Protein AF-A0A7W0LMP9-F1 (afdb_monomer_lite)

pLDDT: mean 94.32, std 7.87, range [45.44, 98.62]

Secondary structure (DSSP, 8-state):
-PPPPPTT-EEEEEHHHHHHHTT-EEEGGG----HHHHHHHHHHT--HHHHHHHHHTEEEEEEEETTEEEEEETT--EEEGGG-B-SSS-TTEEEPPPSSHHHHHHHHHHHSTT--EEEEEEEEEETTEEEEEEEE--

Radius of gyration: 16.66 Å; chains: 1; bounding box: 35×36×54 Å

Sequence (138 aa):
MLGGFRAGEILCIAHKVVSKAEGRIRRLADVAPGERARALASAHDKDPRAVQVVLDESAEVLRAERGVLVCRTHHGLVCANAGVDVSNVDEDTVVLLPEDPNASARRLRAALPGRPGVVIADSFGRAWRIGQIDVAIG

Structure (mmCIF, N/CA/C/O backbone):
data_AF-A0A7W0LMP9-F1
#
_entry.id   AF-A0A7W0LMP9-F1
#
loop_
_atom_site.group_PDB
_atom_site.id
_atom_site.type_symbol
_atom_site.label_atom_id
_atom_site.label_alt_id
_atom_site.label_comp_id
_atom_site.label_asym_id
_atom_site.label_entity_id
_atom_site.label_seq_id
_atom_site.pdbx_PDB_ins_code
_atom_site.Cartn_x
_atom_site.Cartn_y
_atom_site.Cartn_z
_atom_site.occupancy
_atom_site.B_iso_or_equiv
_atom_site.auth_seq_id
_atom_site.auth_comp_id
_atom_site.auth_asym_id
_atom_site.auth_atom_id
_atom_site.pdbx_PDB_model_num
ATOM 1 N N . MET A 1 1 ? -5.236 -2.339 34.963 1.00 45.44 1 MET A N 1
ATOM 2 C CA . MET A 1 1 ? -5.787 -2.583 33.614 1.00 45.44 1 MET A CA 1
ATOM 3 C C . MET A 1 1 ? -5.660 -1.291 32.834 1.00 45.44 1 MET A C 1
ATOM 5 O O . MET A 1 1 ? -6.118 -0.274 33.339 1.00 45.44 1 MET A O 1
ATOM 9 N N . LEU A 1 2 ? -5.016 -1.300 31.666 1.00 51.12 2 LEU A N 1
ATOM 10 C CA . LEU A 1 2 ? -5.166 -0.194 30.715 1.00 51.12 2 LEU A CA 1
ATOM 11 C C . LEU A 1 2 ? -6.667 -0.095 30.393 1.00 51.12 2 LEU A C 1
ATOM 13 O O . LEU A 1 2 ? -7.280 -1.105 30.050 1.00 51.12 2 LEU A O 1
ATOM 17 N N . GLY A 1 3 ? -7.276 1.063 30.653 1.00 62.94 3 GLY A N 1
ATOM 18 C CA . GLY A 1 3 ? -8.715 1.268 30.472 1.00 62.94 3 GLY A CA 1
ATOM 19 C C . GLY A 1 3 ? -9.127 1.037 29.018 1.00 62.94 3 GLY A C 1
ATOM 20 O O . GLY A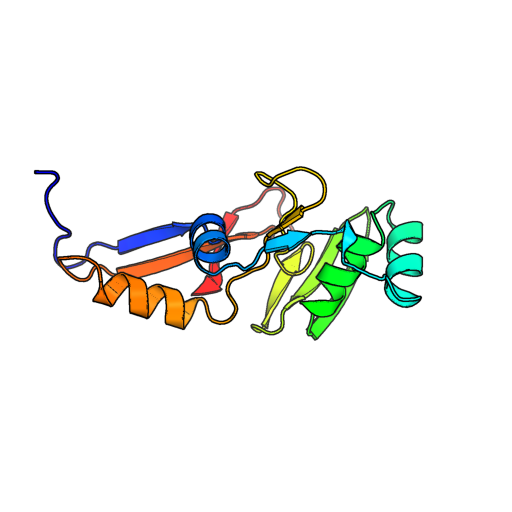 1 3 ? -8.376 1.376 28.108 1.00 62.94 3 GLY A O 1
ATOM 21 N N . GLY A 1 4 ? -10.298 0.431 28.806 1.00 82.25 4 GLY A N 1
ATOM 22 C CA . GLY A 1 4 ? -10.861 0.241 27.465 1.00 82.25 4 GLY A CA 1
ATOM 23 C C . GLY A 1 4 ? -11.223 1.566 26.784 1.00 82.25 4 GLY A C 1
ATOM 24 O O . GLY A 1 4 ? -11.232 2.618 27.426 1.00 82.25 4 GLY A O 1
ATOM 25 N N . PHE A 1 5 ? -11.554 1.500 25.493 1.00 90.31 5 PHE A N 1
ATOM 26 C CA . PHE A 1 5 ? -11.968 2.676 24.729 1.00 90.31 5 PHE A CA 1
ATOM 27 C C . PHE A 1 5 ? -13.303 3.237 25.226 1.00 90.31 5 PHE A C 1
ATOM 29 O O . PHE A 1 5 ? -14.219 2.492 25.593 1.00 90.31 5 PHE A O 1
ATOM 36 N N . ARG A 1 6 ? -13.427 4.562 25.203 1.00 89.44 6 ARG A N 1
ATOM 37 C CA . ARG A 1 6 ? -14.657 5.296 25.520 1.00 89.44 6 ARG A CA 1
ATOM 38 C C . ARG A 1 6 ? -15.453 5.588 24.252 1.00 89.44 6 ARG A C 1
ATOM 40 O O . ARG A 1 6 ? -14.923 5.618 23.142 1.00 89.44 6 ARG A O 1
ATOM 47 N N . ALA A 1 7 ? -16.747 5.849 24.425 1.00 86.88 7 ALA A N 1
ATOM 48 C CA . ALA A 1 7 ? -17.601 6.276 23.324 1.00 86.88 7 ALA A CA 1
ATOM 49 C C . ALA A 1 7 ? -17.053 7.562 22.678 1.00 86.88 7 ALA A C 1
ATOM 51 O O . ALA A 1 7 ? -16.755 8.531 23.374 1.00 86.88 7 ALA A O 1
ATOM 52 N N . GLY A 1 8 ? -16.939 7.558 21.349 1.00 90.00 8 GLY A N 1
ATOM 53 C CA . GLY A 1 8 ? -16.440 8.693 20.565 1.00 90.00 8 GLY A CA 1
ATOM 54 C C . GLY A 1 8 ? -14.926 8.712 20.336 1.00 90.00 8 GLY A C 1
ATOM 55 O O . GLY A 1 8 ? -14.461 9.522 19.539 1.00 90.00 8 GLY A O 1
ATOM 56 N N . GLU A 1 9 ? -14.155 7.821 20.963 1.00 95.94 9 GLU A N 1
ATOM 57 C CA . GLU A 1 9 ? -12.722 7.708 20.677 1.00 95.94 9 GLU A CA 1
ATOM 58 C C . GLU A 1 9 ? -12.470 7.091 19.297 1.00 95.94 9 GLU A C 1
ATOM 60 O O . GLU A 1 9 ? -13.240 6.256 18.808 1.00 95.94 9 GLU A O 1
ATOM 65 N N . ILE A 1 10 ? -11.370 7.512 18.671 1.00 97.38 10 ILE A N 1
ATOM 66 C CA . ILE A 1 10 ? -10.924 7.037 17.363 1.00 97.38 10 ILE A CA 1
ATOM 67 C C . ILE A 1 10 ? -9.495 6.521 17.500 1.00 97.38 10 ILE A C 1
ATOM 69 O O . ILE A 1 10 ? -8.614 7.215 18.005 1.00 97.38 10 ILE A O 1
ATOM 73 N N . LEU A 1 11 ? -9.274 5.304 17.020 1.00 97.12 11 LEU A N 1
ATOM 74 C CA . LEU A 1 11 ? -7.974 4.672 16.901 1.00 97.12 11 LEU A CA 1
ATOM 75 C C . LEU A 1 11 ? -7.485 4.806 15.453 1.00 97.12 11 LEU A C 1
ATOM 77 O O . LEU A 1 11 ? -8.076 4.226 14.544 1.00 97.12 11 LEU A O 1
ATOM 81 N N . CYS A 1 12 ? -6.405 5.558 15.246 1.00 98.00 12 CYS A N 1
ATOM 82 C CA . CYS A 1 12 ? -5.719 5.643 13.958 1.00 98.00 12 CYS A CA 1
ATOM 83 C C . CYS A 1 12 ? -4.536 4.667 13.935 1.00 98.00 12 CYS A C 1
ATOM 85 O O . CYS A 1 12 ? -3.740 4.641 14.876 1.00 98.00 12 CYS A O 1
ATOM 87 N N . ILE A 1 13 ? -4.435 3.854 12.886 1.00 97.62 13 ILE A N 1
ATOM 88 C CA . ILE A 1 13 ? -3.457 2.771 12.768 1.00 97.62 13 ILE A CA 1
ATOM 89 C C . ILE A 1 13 ? -2.734 2.898 11.430 1.00 97.62 13 ILE A C 1
ATOM 91 O O . ILE A 1 13 ? -3.369 2.937 10.380 1.00 97.62 13 ILE A O 1
ATOM 95 N N . ALA A 1 14 ? -1.402 2.897 11.451 1.00 96.88 14 ALA A N 1
ATOM 96 C CA . ALA A 1 14 ? -0.613 2.840 10.224 1.00 96.88 14 ALA A CA 1
ATOM 97 C C . ALA A 1 14 ? -0.847 1.510 9.486 1.00 96.88 14 ALA A C 1
ATOM 99 O O . ALA A 1 14 ? -0.805 0.440 10.098 1.00 96.88 14 ALA A O 1
ATOM 100 N N . HIS A 1 15 ? -1.027 1.543 8.166 1.00 96.38 15 HIS A N 1
ATOM 101 C CA . HIS A 1 15 ? -1.392 0.359 7.387 1.00 96.38 15 HIS A CA 1
ATOM 102 C C . HIS A 1 15 ? -0.392 -0.793 7.544 1.00 96.38 15 HIS A C 1
ATOM 104 O O . HIS A 1 15 ? -0.797 -1.949 7.471 1.00 96.38 15 HIS A O 1
ATOM 110 N N . LYS A 1 16 ? 0.897 -0.512 7.789 1.00 94.69 16 LYS A N 1
ATOM 111 C CA . LYS A 1 16 ? 1.970 -1.520 7.851 1.00 94.69 16 LYS A CA 1
ATOM 112 C C . LYS A 1 16 ? 1.680 -2.624 8.859 1.00 94.69 16 LYS A C 1
ATOM 114 O O . LYS A 1 16 ? 1.882 -3.791 8.542 1.00 94.69 16 LYS A O 1
ATOM 119 N N . VAL A 1 17 ? 1.198 -2.284 10.060 1.00 95.75 17 VAL A N 1
ATOM 120 C CA . VAL A 1 17 ? 0.898 -3.307 11.078 1.00 95.75 17 VAL A CA 1
ATOM 121 C C . VAL A 1 17 ? -0.294 -4.168 10.661 1.00 95.75 17 VAL A C 1
ATOM 123 O O . VAL A 1 17 ? -0.250 -5.383 10.828 1.00 95.75 17 VAL A O 1
ATOM 126 N N . VAL A 1 18 ? -1.310 -3.563 10.039 1.00 97.81 18 VAL A N 1
ATOM 127 C CA . VAL A 1 18 ? -2.472 -4.287 9.505 1.00 97.81 18 VAL A CA 1
ATOM 128 C C . VAL A 1 18 ? -2.045 -5.201 8.358 1.00 97.81 18 VAL A C 1
ATOM 130 O O . VAL A 1 18 ? -2.341 -6.388 8.363 1.00 97.81 18 VAL A O 1
ATOM 133 N N . SER A 1 19 ? -1.257 -4.670 7.429 1.00 97.56 19 SER A N 1
ATOM 134 C CA . SER A 1 19 ? -0.759 -5.367 6.243 1.00 97.56 19 SER A CA 1
ATOM 135 C C . SER A 1 19 ? 0.083 -6.583 6.629 1.00 97.56 19 SER A C 1
ATOM 137 O O . SER A 1 19 ? -0.137 -7.677 6.119 1.00 97.56 19 SER A O 1
ATOM 139 N N . LYS A 1 20 ? 1.000 -6.427 7.593 1.00 96.00 20 LYS A N 1
ATOM 140 C CA . LYS A 1 20 ? 1.805 -7.539 8.118 1.00 96.00 20 LYS A CA 1
ATOM 141 C C . LYS A 1 20 ? 0.939 -8.598 8.804 1.00 96.00 20 LYS A C 1
ATOM 143 O O . LYS A 1 20 ? 1.143 -9.783 8.560 1.00 96.00 20 LYS A O 1
ATOM 148 N N . ALA A 1 21 ? -0.038 -8.185 9.614 1.00 97.56 21 ALA A N 1
ATOM 149 C CA . ALA A 1 21 ? -0.972 -9.110 10.263 1.00 97.56 21 ALA A CA 1
ATOM 150 C C . ALA A 1 21 ? -1.845 -9.878 9.253 1.00 97.56 21 ALA A C 1
ATOM 152 O O . ALA A 1 21 ? -2.245 -11.007 9.517 1.00 97.56 21 ALA A O 1
ATOM 153 N N . GLU A 1 22 ? -2.105 -9.285 8.089 1.00 98.00 22 GLU A N 1
ATOM 154 C CA . GLU A 1 22 ? -2.884 -9.876 6.997 1.00 98.00 22 GLU A CA 1
ATOM 155 C C . GLU A 1 22 ? -2.018 -10.580 5.940 1.00 98.00 22 GLU A C 1
ATOM 157 O O . GLU A 1 22 ? -2.519 -10.969 4.888 1.00 98.00 22 GLU A O 1
ATOM 162 N N . GLY A 1 23 ? -0.714 -10.753 6.188 1.00 97.00 23 GLY A N 1
ATOM 163 C CA . GLY A 1 23 ? 0.186 -11.455 5.269 1.00 97.00 23 GLY A CA 1
ATOM 164 C C . GLY A 1 23 ? 0.448 -10.717 3.952 1.00 97.00 23 GLY A C 1
ATOM 165 O O . GLY A 1 23 ? 0.894 -11.326 2.983 1.00 97.00 23 GLY A O 1
ATOM 166 N N . ARG A 1 24 ? 0.208 -9.402 3.897 1.00 97.50 24 ARG A N 1
ATOM 167 C CA . ARG A 1 24 ? 0.470 -8.533 2.736 1.00 97.50 24 ARG A CA 1
ATOM 168 C C . ARG A 1 24 ? 1.960 -8.188 2.622 1.00 97.50 24 ARG A C 1
ATOM 170 O O . ARG A 1 24 ? 2.343 -7.022 2.559 1.00 97.50 24 ARG A O 1
ATOM 177 N N . ILE A 1 25 ? 2.800 -9.220 2.620 1.00 96.31 25 ILE A N 1
ATOM 178 C CA . ILE A 1 25 ? 4.255 -9.148 2.463 1.00 96.31 25 ILE A CA 1
ATOM 179 C C . ILE A 1 25 ? 4.635 -9.974 1.234 1.00 96.31 25 ILE A C 1
ATOM 181 O O . ILE A 1 25 ? 4.179 -11.106 1.071 1.00 96.31 25 ILE A O 1
ATOM 185 N N . ARG A 1 26 ? 5.486 -9.426 0.368 1.00 96.56 26 ARG A N 1
ATOM 186 C CA . ARG A 1 26 ? 6.059 -10.128 -0.788 1.00 96.56 26 ARG A CA 1
ATOM 187 C C . ARG A 1 26 ? 7.568 -10.200 -0.630 1.00 96.56 26 ARG A C 1
ATOM 189 O O . ARG A 1 26 ? 8.194 -9.197 -0.301 1.00 96.56 26 ARG A O 1
ATOM 196 N N . ARG A 1 27 ? 8.157 -11.358 -0.923 1.00 96.69 27 ARG A N 1
ATOM 197 C CA . ARG A 1 27 ? 9.608 -11.480 -1.103 1.00 96.69 27 ARG A CA 1
ATOM 198 C C . ARG A 1 27 ? 9.942 -11.153 -2.549 1.00 96.69 27 ARG A C 1
ATOM 200 O O . ARG A 1 27 ? 9.332 -11.713 -3.457 1.00 96.69 27 ARG A O 1
ATOM 207 N N . LEU A 1 28 ? 10.897 -10.261 -2.768 1.00 96.62 28 LEU A N 1
ATOM 208 C CA . LEU A 1 28 ? 11.308 -9.850 -4.108 1.00 96.62 28 LEU A CA 1
ATOM 209 C C . LEU A 1 28 ? 11.989 -10.997 -4.860 1.00 96.62 28 LEU A C 1
ATOM 211 O O . LEU A 1 28 ? 11.808 -11.101 -6.068 1.00 96.62 28 LEU A O 1
ATOM 215 N N . ALA A 1 29 ? 12.692 -11.899 -4.169 1.00 95.81 29 ALA A N 1
ATOM 216 C CA . ALA A 1 29 ? 13.228 -13.137 -4.742 1.00 95.81 29 ALA A CA 1
ATOM 217 C C . ALA A 1 29 ? 12.185 -14.002 -5.482 1.00 95.81 29 ALA A C 1
ATOM 219 O O . ALA A 1 29 ? 12.545 -14.705 -6.424 1.00 95.81 29 ALA A O 1
ATOM 220 N N . ASP A 1 30 ? 10.906 -13.928 -5.097 1.00 96.44 30 ASP A N 1
ATOM 221 C CA . ASP A 1 30 ? 9.823 -14.704 -5.717 1.00 96.44 30 ASP A CA 1
ATOM 222 C C . ASP A 1 30 ? 9.180 -13.979 -6.920 1.00 96.44 30 ASP A C 1
ATOM 224 O O . ASP A 1 30 ? 8.247 -14.494 -7.538 1.00 96.44 30 ASP A O 1
ATOM 228 N N . VAL A 1 31 ? 9.639 -12.768 -7.255 1.00 97.94 31 VAL A N 1
ATOM 229 C CA . VAL A 1 31 ? 9.037 -11.921 -8.292 1.00 97.94 31 VAL A CA 1
ATOM 230 C C . VAL A 1 31 ? 9.820 -12.038 -9.595 1.00 97.94 31 VAL A C 1
ATOM 232 O O . VAL A 1 31 ? 11.005 -11.713 -9.663 1.00 97.94 31 VAL A O 1
ATOM 235 N N . ALA A 1 32 ? 9.130 -12.432 -10.666 1.00 98.25 32 ALA A N 1
ATOM 236 C CA . ALA A 1 32 ? 9.673 -12.453 -12.020 1.00 98.25 32 ALA A CA 1
ATOM 237 C C . ALA A 1 32 ? 9.260 -11.176 -12.780 1.00 98.25 32 ALA A C 1
ATOM 239 O O . ALA A 1 32 ? 8.118 -11.081 -13.232 1.00 98.25 32 ALA A O 1
ATOM 240 N N . PRO A 1 33 ? 10.151 -10.180 -12.949 1.00 98.44 33 PRO A N 1
ATOM 241 C CA . PRO A 1 33 ? 9.777 -8.927 -13.589 1.00 98.44 33 PRO A CA 1
ATOM 242 C C . PRO A 1 33 ? 9.617 -9.085 -15.103 1.00 98.44 33 PRO A C 1
ATOM 244 O O . PRO A 1 33 ? 10.516 -9.590 -15.793 1.00 98.44 33 PRO A O 1
ATOM 247 N N . GLY A 1 34 ? 8.489 -8.599 -15.620 1.00 98.62 34 GLY A N 1
ATOM 248 C CA . GLY A 1 34 ? 8.197 -8.508 -17.046 1.00 98.62 34 GLY A CA 1
ATOM 249 C C . GLY A 1 34 ? 8.939 -7.360 -17.735 1.00 98.62 34 GLY A C 1
ATOM 250 O O . GLY A 1 34 ? 9.625 -6.553 -17.105 1.00 98.62 34 GLY A O 1
ATOM 251 N N . GLU A 1 35 ? 8.788 -7.266 -19.055 1.00 98.50 35 GLU A N 1
ATOM 252 C CA . GLU A 1 35 ? 9.492 -6.277 -19.885 1.00 98.50 35 GLU A CA 1
ATOM 253 C C . GLU A 1 35 ? 9.206 -4.833 -19.447 1.00 98.50 35 GLU A C 1
ATOM 255 O O . GLU A 1 35 ? 10.131 -4.049 -19.234 1.00 98.50 35 GLU A O 1
ATOM 260 N N . ARG A 1 36 ? 7.929 -4.503 -19.205 1.00 98.06 36 ARG A N 1
ATOM 261 C CA . ARG A 1 36 ? 7.515 -3.171 -18.739 1.00 98.06 36 ARG A CA 1
ATOM 262 C C . ARG A 1 36 ? 8.171 -2.790 -17.410 1.00 98.06 36 ARG A C 1
ATOM 264 O O . ARG A 1 36 ? 8.600 -1.647 -17.254 1.00 98.06 36 ARG A O 1
ATOM 271 N N . ALA A 1 37 ? 8.260 -3.730 -16.467 1.00 98.31 37 ALA A N 1
ATOM 272 C CA . ALA A 1 37 ? 8.898 -3.490 -15.177 1.00 98.31 37 ALA A CA 1
ATOM 273 C C . ALA A 1 37 ? 10.396 -3.218 -15.338 1.00 98.31 37 ALA A C 1
ATOM 275 O O . ALA A 1 37 ? 10.907 -2.264 -14.760 1.00 98.31 37 ALA A O 1
ATOM 276 N N . ARG A 1 38 ? 11.086 -4.003 -16.177 1.00 98.56 38 ARG A N 1
ATOM 277 C CA . ARG A 1 38 ? 12.518 -3.820 -16.472 1.00 98.56 38 ARG A CA 1
ATOM 278 C C . ARG A 1 38 ? 12.805 -2.479 -17.139 1.00 98.56 38 ARG A C 1
ATOM 280 O O . ARG A 1 38 ? 13.746 -1.803 -16.736 1.00 98.56 38 ARG A O 1
ATOM 287 N N . ALA A 1 39 ? 11.982 -2.077 -18.106 1.00 97.88 39 ALA A N 1
ATOM 288 C CA . ALA A 1 39 ? 12.129 -0.795 -18.787 1.00 97.88 39 ALA A CA 1
ATOM 289 C C . ALA A 1 39 ? 11.981 0.388 -17.813 1.00 97.88 39 ALA A C 1
ATOM 291 O O . ALA A 1 39 ? 12.849 1.258 -17.758 1.00 97.88 39 ALA A O 1
ATOM 292 N N . LEU A 1 40 ? 10.923 0.390 -16.992 1.00 97.50 40 LEU A N 1
ATOM 293 C CA . LEU A 1 40 ? 10.702 1.432 -15.981 1.00 97.50 40 LEU A CA 1
ATOM 294 C C . LEU A 1 40 ? 11.802 1.449 -14.916 1.00 97.50 40 LEU A C 1
ATOM 296 O O . LEU A 1 40 ? 12.262 2.516 -14.524 1.00 97.50 40 LEU A O 1
ATOM 300 N N . ALA A 1 41 ? 12.231 0.275 -14.461 1.00 96.62 41 ALA A N 1
ATOM 301 C CA . ALA A 1 41 ? 13.294 0.136 -13.479 1.00 96.62 41 ALA A CA 1
ATOM 302 C C . ALA A 1 41 ? 14.626 0.693 -13.988 1.00 96.62 41 ALA A C 1
ATOM 304 O O . ALA A 1 41 ? 15.258 1.479 -13.289 1.00 96.62 41 ALA A O 1
ATOM 305 N N . SER A 1 42 ? 15.004 0.367 -15.227 1.00 96.94 42 SER A N 1
ATOM 306 C CA . SER A 1 42 ? 16.218 0.896 -15.853 1.00 96.94 42 SER A CA 1
ATOM 307 C C . SER A 1 42 ? 16.158 2.413 -16.047 1.00 96.94 42 SER A C 1
ATOM 309 O O . SER A 1 42 ? 17.149 3.091 -15.799 1.00 96.94 42 SER A O 1
ATOM 311 N N . ALA A 1 43 ? 15.005 2.959 -16.448 1.00 96.38 43 ALA A N 1
ATOM 312 C CA . ALA A 1 43 ? 14.835 4.398 -16.659 1.00 96.38 43 ALA A CA 1
ATOM 313 C C . ALA A 1 43 ? 14.831 5.223 -15.357 1.00 96.38 43 ALA A C 1
ATOM 315 O O . ALA A 1 43 ? 15.018 6.441 -15.393 1.00 96.38 43 ALA A O 1
ATOM 316 N N . HIS A 1 44 ? 14.584 4.582 -14.212 1.00 95.00 44 HIS A N 1
ATOM 317 C CA . HIS A 1 44 ? 14.375 5.258 -12.930 1.00 95.00 44 HIS A CA 1
ATOM 318 C C . HIS A 1 44 ? 15.254 4.736 -11.789 1.00 95.00 44 HIS A C 1
ATOM 320 O O . HIS A 1 44 ? 14.971 5.071 -10.640 1.00 95.00 44 HIS A O 1
ATOM 326 N N . ASP A 1 45 ? 16.294 3.962 -12.106 1.00 93.25 45 ASP A N 1
ATOM 327 C CA . ASP A 1 45 ? 17.261 3.399 -11.155 1.00 93.25 45 ASP A CA 1
ATOM 328 C C . ASP A 1 45 ? 16.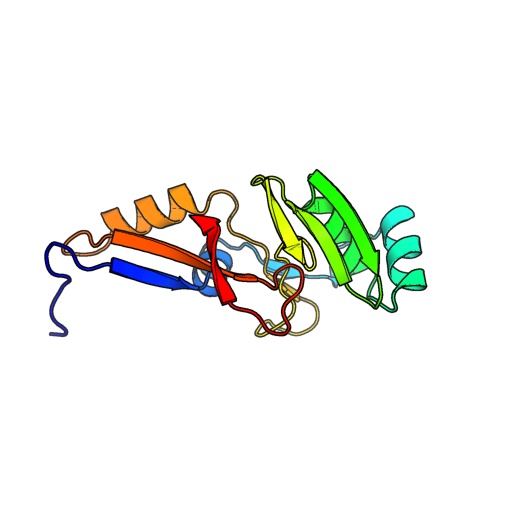587 2.665 -9.980 1.00 93.25 45 ASP A C 1
ATOM 330 O O . ASP A 1 45 ? 16.767 2.982 -8.804 1.00 93.25 45 ASP A O 1
ATOM 334 N N . LYS A 1 46 ? 15.709 1.712 -10.313 1.00 93.69 46 LYS A N 1
ATOM 335 C CA . LYS A 1 46 ? 14.981 0.891 -9.332 1.00 93.69 46 LYS A CA 1
ATOM 336 C C . LYS A 1 46 ? 15.252 -0.592 -9.542 1.00 93.69 46 LYS A C 1
ATOM 338 O O . LYS A 1 46 ? 15.644 -1.020 -10.622 1.00 93.69 46 LYS A O 1
ATOM 343 N N . ASP A 1 47 ? 14.940 -1.395 -8.529 1.00 95.19 47 ASP A N 1
ATOM 344 C CA . ASP A 1 47 ? 14.876 -2.846 -8.680 1.00 95.19 47 ASP A CA 1
ATOM 345 C C . ASP A 1 47 ? 13.670 -3.234 -9.567 1.00 95.19 47 ASP A C 1
ATOM 347 O O . ASP A 1 47 ? 12.528 -2.898 -9.220 1.00 95.19 47 ASP A O 1
ATOM 351 N N . PRO A 1 48 ? 13.868 -3.952 -10.690 1.00 97.56 48 PRO A N 1
ATOM 352 C CA . PRO A 1 48 ? 12.771 -4.384 -11.554 1.00 97.56 48 PRO A CA 1
ATOM 353 C C . PRO A 1 48 ? 11.747 -5.273 -10.846 1.00 97.56 48 PRO A C 1
ATOM 355 O O . PRO A 1 48 ? 10.573 -5.227 -11.205 1.00 97.56 48 PRO A O 1
ATOM 358 N N . ARG A 1 49 ? 12.149 -6.038 -9.827 1.00 97.88 49 ARG A N 1
ATOM 359 C CA . ARG A 1 49 ? 11.261 -6.879 -9.012 1.00 97.88 49 ARG A CA 1
ATOM 360 C C . ARG A 1 49 ? 10.316 -6.011 -8.188 1.00 97.88 49 ARG A C 1
ATOM 362 O O . ARG A 1 49 ? 9.109 -6.221 -8.217 1.00 97.88 49 ARG A O 1
ATOM 369 N N . ALA A 1 50 ? 10.838 -4.974 -7.533 1.00 96.50 50 ALA A N 1
ATOM 370 C CA . ALA A 1 50 ? 10.010 -4.025 -6.792 1.00 96.50 50 ALA A CA 1
ATOM 371 C C . ALA A 1 50 ? 9.072 -3.250 -7.731 1.00 96.50 50 ALA A C 1
ATOM 373 O O . ALA A 1 50 ? 7.895 -3.082 -7.425 1.00 96.50 50 ALA A O 1
ATOM 374 N N . VAL A 1 51 ? 9.562 -2.828 -8.904 1.00 97.75 51 VAL A N 1
ATOM 375 C CA . VAL A 1 51 ? 8.717 -2.181 -9.921 1.00 97.75 51 VAL A CA 1
ATOM 376 C C . VAL A 1 51 ? 7.614 -3.118 -10.408 1.00 97.75 51 VAL A C 1
ATOM 378 O O . VAL A 1 51 ? 6.489 -2.662 -10.581 1.00 97.75 51 VAL A O 1
ATOM 381 N N . GLN A 1 52 ? 7.891 -4.410 -10.589 1.00 98.62 52 GLN A N 1
ATOM 382 C CA . GLN A 1 52 ? 6.861 -5.382 -10.957 1.00 98.62 52 GLN A CA 1
ATOM 383 C C . GLN A 1 52 ? 5.751 -5.440 -9.902 1.00 98.62 52 GLN A C 1
ATOM 385 O O . GLN A 1 52 ? 4.589 -5.323 -10.266 1.00 98.62 52 GLN A O 1
ATOM 390 N N . VAL A 1 53 ? 6.094 -5.499 -8.612 1.00 98.38 53 VAL A N 1
ATOM 391 C CA . VAL A 1 53 ? 5.091 -5.473 -7.532 1.00 98.38 53 VAL A CA 1
ATOM 392 C C . VAL A 1 53 ? 4.268 -4.181 -7.556 1.00 98.38 53 VAL A C 1
ATOM 394 O O . VAL A 1 53 ? 3.051 -4.224 -7.410 1.00 98.38 53 VAL A O 1
ATOM 397 N N . VAL A 1 54 ? 4.907 -3.029 -7.795 1.00 98.19 54 VAL A N 1
ATOM 398 C CA . VAL A 1 54 ? 4.188 -1.755 -7.967 1.00 98.19 54 VAL A CA 1
ATOM 399 C C . VAL A 1 54 ? 3.196 -1.840 -9.124 1.00 98.19 54 VAL A C 1
ATOM 401 O O . VAL A 1 54 ? 2.067 -1.381 -8.979 1.00 98.19 54 VAL A O 1
ATOM 404 N N . LEU A 1 55 ? 3.594 -2.408 -10.265 1.00 98.50 55 LEU A N 1
ATOM 405 C CA . LEU A 1 55 ? 2.710 -2.573 -11.420 1.00 98.50 55 LEU A CA 1
ATOM 406 C C . LEU A 1 55 ? 1.547 -3.524 -11.121 1.00 98.50 55 LEU A C 1
ATOM 408 O O . LEU A 1 55 ? 0.427 -3.217 -11.517 1.00 98.50 55 LEU A O 1
ATOM 412 N N . ASP A 1 56 ? 1.794 -4.619 -10.402 1.00 98.44 56 ASP A N 1
ATOM 413 C CA . ASP A 1 56 ? 0.769 -5.600 -10.031 1.00 98.44 56 ASP A CA 1
ATOM 414 C C . ASP A 1 56 ? -0.297 -4.989 -9.103 1.00 98.44 56 ASP A C 1
ATOM 416 O O . ASP A 1 56 ? -1.483 -5.286 -9.236 1.00 98.44 56 ASP A O 1
ATOM 420 N N . GLU A 1 57 ? 0.102 -4.081 -8.207 1.00 98.50 57 GLU A N 1
ATOM 421 C CA . GLU A 1 57 ? -0.792 -3.363 -7.280 1.00 98.50 57 GLU A CA 1
ATOM 422 C C . GLU A 1 57 ? -1.382 -2.063 -7.879 1.00 98.50 57 GLU A C 1
ATOM 424 O O . GLU A 1 57 ? -2.144 -1.342 -7.224 1.00 98.50 57 GLU A O 1
ATOM 429 N N . SER A 1 58 ? -1.051 -1.747 -9.137 1.00 98.50 58 SER A N 1
ATOM 430 C CA . SER A 1 58 ? -1.526 -0.553 -9.843 1.00 98.50 58 SER A CA 1
ATOM 431 C C . SER A 1 58 ? -2.622 -0.880 -10.853 1.00 98.50 58 SER A C 1
ATOM 433 O O . SER A 1 58 ? -2.445 -1.708 -11.742 1.00 98.50 58 SER A O 1
ATOM 435 N N . ALA A 1 59 ? -3.710 -0.113 -10.822 1.00 98.56 59 ALA A N 1
ATOM 436 C CA . ALA A 1 59 ? -4.644 -0.034 -11.940 1.00 98.56 59 ALA A CA 1
ATOM 437 C C . ALA A 1 59 ? -4.056 0.794 -13.099 1.00 98.56 59 ALA A C 1
ATOM 439 O O . ALA A 1 59 ? -4.311 0.513 -14.268 1.00 98.56 59 ALA A O 1
ATOM 440 N N . GLU A 1 60 ? -3.268 1.831 -12.790 1.00 98.38 60 GLU A N 1
ATOM 441 C CA . GLU A 1 60 ? -2.633 2.697 -13.790 1.00 98.38 60 GLU A CA 1
ATOM 442 C C . GLU A 1 60 ? -1.357 3.354 -13.239 1.00 98.38 60 GLU A C 1
ATOM 444 O O . GLU A 1 60 ? -1.324 3.780 -12.086 1.00 98.38 60 GLU A O 1
ATOM 449 N N . VAL A 1 61 ? -0.324 3.501 -14.078 1.00 98.12 61 VAL A N 1
ATOM 450 C CA . VAL A 1 61 ? 0.842 4.356 -13.787 1.00 98.12 61 VAL A CA 1
ATOM 451 C C . VAL A 1 61 ? 0.609 5.711 -14.449 1.00 98.12 61 VAL A C 1
ATOM 453 O O . VAL A 1 61 ? 0.612 5.802 -15.672 1.00 98.12 61 VAL A O 1
ATOM 456 N N . LEU A 1 62 ? 0.416 6.752 -13.643 1.00 97.62 62 LEU A N 1
ATOM 457 C CA . LEU A 1 62 ? 0.073 8.103 -14.098 1.00 97.62 62 LEU A CA 1
ATOM 458 C C . LEU A 1 62 ? 1.311 8.930 -14.456 1.00 97.62 62 LEU A C 1
ATOM 460 O O . LEU A 1 62 ? 1.266 9.785 -15.337 1.00 97.62 62 LEU A O 1
ATOM 464 N N . ARG A 1 63 ? 2.418 8.710 -13.740 1.00 96.44 63 ARG A N 1
ATOM 465 C CA . ARG A 1 63 ? 3.695 9.392 -13.979 1.00 96.44 63 ARG A CA 1
ATOM 466 C C . ARG A 1 63 ? 4.844 8.536 -13.476 1.00 96.44 63 ARG A C 1
ATOM 468 O O . ARG A 1 63 ? 4.717 7.875 -12.452 1.00 96.44 63 ARG A O 1
ATOM 475 N N . ALA A 1 64 ? 5.975 8.604 -14.158 1.00 96.50 64 ALA A N 1
ATOM 476 C CA . ALA A 1 64 ? 7.219 7.996 -13.720 1.00 96.50 64 ALA A CA 1
ATOM 477 C C . ALA A 1 64 ? 8.323 9.046 -13.851 1.00 96.50 64 ALA A C 1
ATOM 479 O O . ALA A 1 64 ? 8.608 9.523 -14.947 1.00 96.50 64 ALA A O 1
ATOM 480 N N . GLU A 1 65 ? 8.875 9.498 -12.729 1.00 93.06 65 GLU A N 1
ATOM 481 C CA . GLU A 1 65 ? 9.867 10.569 -12.744 1.00 93.06 65 GLU A CA 1
ATOM 482 C C . GLU A 1 65 ? 10.769 10.505 -11.517 1.00 93.06 65 GLU A C 1
ATOM 484 O O . GL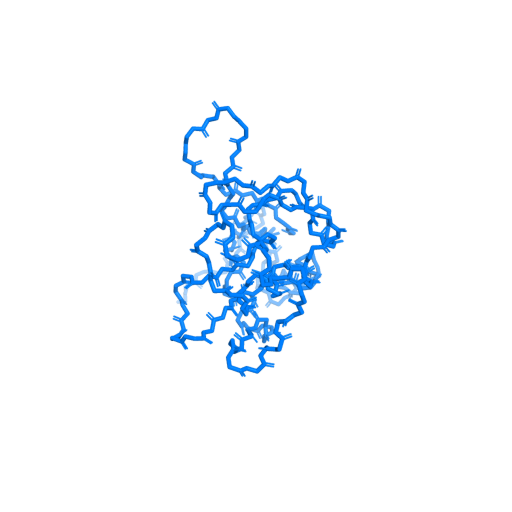U A 1 65 ? 10.284 10.340 -10.399 1.00 93.06 65 GLU A O 1
ATOM 489 N N . ARG A 1 66 ? 12.083 10.683 -11.722 1.00 87.88 66 ARG A N 1
ATOM 490 C CA . ARG A 1 66 ? 13.078 10.799 -10.638 1.00 87.88 66 ARG A CA 1
ATOM 491 C C . ARG A 1 66 ? 12.962 9.681 -9.584 1.00 87.88 66 ARG A C 1
ATOM 493 O O . ARG A 1 66 ? 12.972 9.950 -8.388 1.00 87.88 66 ARG A O 1
ATOM 500 N N . GLY A 1 67 ? 12.797 8.429 -10.021 1.00 86.62 67 GLY A N 1
ATOM 501 C CA . GLY A 1 67 ? 12.699 7.278 -9.112 1.00 86.62 67 GLY A CA 1
ATOM 502 C C . GLY A 1 67 ? 11.323 7.074 -8.463 1.00 86.62 67 GLY A C 1
ATOM 503 O O . GLY A 1 67 ? 11.139 6.122 -7.699 1.00 86.62 67 GLY A O 1
ATOM 504 N N . VAL A 1 68 ? 10.335 7.922 -8.762 1.00 91.38 68 VAL A N 1
ATOM 505 C CA . VAL A 1 68 ? 8.977 7.835 -8.211 1.00 91.38 68 VAL A CA 1
ATOM 506 C C . VAL A 1 68 ? 7.986 7.456 -9.304 1.00 91.38 68 VAL A C 1
ATOM 508 O O . VAL A 1 68 ? 7.853 8.147 -10.314 1.00 91.38 68 VAL A O 1
ATOM 511 N N . LEU A 1 69 ? 7.257 6.368 -9.069 1.00 96.44 69 LEU A N 1
ATOM 512 C CA . LEU A 1 69 ? 6.100 5.974 -9.866 1.00 96.44 69 LEU A CA 1
ATOM 513 C C . LEU A 1 69 ? 4.855 6.519 -9.166 1.00 96.44 69 LEU A C 1
ATOM 515 O O . LEU A 1 69 ? 4.575 6.125 -8.043 1.00 96.44 69 LEU A O 1
ATOM 519 N N . VAL A 1 70 ? 4.127 7.448 -9.775 1.00 97.06 70 VAL A N 1
ATOM 520 C CA . VAL A 1 70 ? 2.810 7.868 -9.281 1.00 97.06 70 VAL A CA 1
ATOM 521 C C . VAL A 1 70 ? 1.779 6.951 -9.914 1.00 97.06 70 VAL A C 1
ATOM 523 O O . VAL A 1 70 ? 1.630 6.943 -11.138 1.00 97.06 70 VAL A O 1
ATOM 526 N N . CYS A 1 71 ? 1.069 6.195 -9.088 1.00 98.00 71 CYS A N 1
ATOM 527 C CA . CYS A 1 71 ? 0.138 5.169 -9.533 1.00 98.00 71 CYS A CA 1
ATOM 528 C C . CYS A 1 71 ? -1.259 5.423 -8.976 1.00 98.00 71 CYS A C 1
ATOM 530 O O . CYS A 1 71 ? -1.400 5.969 -7.883 1.00 98.00 71 CYS A O 1
ATOM 532 N N . ARG A 1 72 ? -2.280 4.975 -9.709 1.00 98.31 72 ARG A N 1
ATOM 533 C CA . ARG A 1 72 ? -3.608 4.712 -9.155 1.00 98.31 72 ARG A CA 1
ATOM 534 C C . ARG A 1 72 ? -3.664 3.241 -8.745 1.00 98.31 72 ARG A C 1
ATOM 536 O O . ARG A 1 72 ? -3.499 2.382 -9.609 1.00 98.31 72 ARG A O 1
ATOM 543 N N . THR A 1 73 ? -3.869 2.954 -7.462 1.00 98.25 73 THR A N 1
ATOM 544 C CA . THR A 1 73 ? -4.010 1.578 -6.949 1.00 98.25 73 THR A CA 1
ATOM 545 C C . THR A 1 73 ? -5.336 0.956 -7.390 1.00 98.25 73 THR A C 1
ATOM 547 O O . THR A 1 73 ? -6.235 1.665 -7.854 1.00 98.25 73 THR A O 1
ATOM 550 N N . HIS A 1 74 ? -5.501 -0.355 -7.196 1.00 97.94 74 HIS A N 1
ATOM 551 C CA . HIS A 1 74 ? -6.799 -1.025 -7.394 1.00 97.94 74 HIS A CA 1
ATOM 552 C C . HIS A 1 74 ? -7.897 -0.512 -6.448 1.00 97.94 74 HIS A C 1
ATOM 554 O O . HIS A 1 74 ? -9.074 -0.557 -6.794 1.00 97.94 74 HIS A O 1
ATOM 560 N N . HIS A 1 75 ? -7.525 0.068 -5.301 1.00 96.94 75 HIS A N 1
ATOM 561 C CA . HIS A 1 75 ? -8.446 0.775 -4.396 1.00 96.94 75 HIS A CA 1
ATOM 562 C C . HIS A 1 75 ? -8.892 2.146 -4.922 1.00 96.94 75 HIS A C 1
ATOM 564 O O . HIS A 1 75 ? -9.812 2.744 -4.371 1.00 96.94 75 HIS A O 1
ATOM 570 N N . GLY A 1 76 ? -8.221 2.678 -5.948 1.00 96.94 76 GLY A N 1
ATOM 571 C CA . GLY A 1 76 ? -8.447 4.026 -6.472 1.00 96.94 76 GLY A CA 1
ATOM 572 C C . GLY A 1 76 ? -7.603 5.123 -5.812 1.00 96.94 76 GLY A C 1
ATOM 573 O O . GLY A 1 76 ? -7.790 6.298 -6.128 1.00 96.94 76 GLY A O 1
ATOM 574 N N . LEU A 1 77 ? -6.658 4.774 -4.933 1.00 97.06 77 LEU A N 1
ATOM 575 C CA . LEU A 1 77 ? -5.758 5.739 -4.293 1.00 97.06 77 LEU A CA 1
ATOM 576 C C . LEU A 1 77 ? -4.699 6.204 -5.292 1.00 97.06 77 LEU A C 1
ATOM 578 O O . LEU A 1 77 ? -4.109 5.382 -5.988 1.00 97.06 77 LEU A O 1
ATOM 582 N N . VAL A 1 78 ? -4.431 7.510 -5.351 1.00 96.88 78 VAL A N 1
ATOM 583 C CA . VAL A 1 78 ? -3.323 8.056 -6.146 1.00 96.88 78 VAL A CA 1
ATOM 584 C C . VAL A 1 78 ? -2.147 8.348 -5.227 1.00 96.88 78 VAL A C 1
ATOM 586 O O . VAL A 1 78 ? -2.177 9.310 -4.460 1.00 96.88 78 VAL A O 1
ATOM 589 N N . CYS A 1 79 ? -1.112 7.517 -5.302 1.00 96.12 79 CYS A N 1
ATOM 590 C CA . CYS A 1 79 ? 0.035 7.587 -4.403 1.00 96.12 79 CYS A CA 1
ATOM 591 C C . CYS A 1 79 ? 1.334 7.129 -5.078 1.00 96.12 79 CYS A C 1
ATOM 593 O O . CYS A 1 79 ? 1.353 6.629 -6.207 1.00 96.12 79 CYS A O 1
ATOM 595 N N . ALA A 1 80 ? 2.453 7.352 -4.390 1.00 95.62 80 ALA A N 1
ATOM 596 C CA . ALA A 1 80 ? 3.754 6.888 -4.846 1.00 95.62 80 ALA A CA 1
ATOM 597 C C . ALA A 1 80 ? 3.858 5.361 -4.712 1.00 95.62 80 ALA A C 1
ATOM 599 O O . ALA A 1 80 ? 3.472 4.790 -3.697 1.00 95.62 80 ALA A O 1
ATOM 600 N N . ASN A 1 81 ? 4.411 4.718 -5.738 1.00 96.19 81 ASN A N 1
ATOM 601 C CA . ASN A 1 81 ? 4.689 3.289 -5.836 1.00 96.19 81 ASN A CA 1
ATOM 602 C C . ASN A 1 81 ? 3.492 2.401 -5.450 1.00 96.19 81 ASN A C 1
ATOM 604 O O . ASN A 1 81 ? 3.684 1.335 -4.883 1.00 96.19 81 ASN A O 1
ATOM 608 N N . ALA A 1 82 ? 2.261 2.849 -5.721 1.00 96.88 82 ALA A N 1
ATOM 609 C CA . ALA A 1 82 ? 1.030 2.137 -5.363 1.00 96.88 82 ALA A CA 1
ATOM 610 C C . ALA A 1 82 ? 0.889 1.783 -3.862 1.00 96.88 82 ALA A C 1
ATOM 612 O O . ALA A 1 82 ? 0.185 0.839 -3.515 1.00 96.88 82 ALA A O 1
ATOM 613 N N . GLY A 1 83 ? 1.562 2.518 -2.966 1.00 95.50 83 GLY A N 1
ATOM 614 C CA . GLY A 1 83 ? 1.583 2.204 -1.531 1.00 95.50 83 GLY A CA 1
ATOM 615 C C . GLY A 1 83 ? 2.424 0.971 -1.177 1.00 95.50 83 GLY A C 1
ATOM 616 O O . GLY A 1 83 ? 2.350 0.477 -0.055 1.00 95.50 83 GLY A O 1
ATOM 617 N N . VAL A 1 84 ? 3.223 0.458 -2.121 1.00 96.06 84 VAL A N 1
ATOM 618 C CA . VAL A 1 84 ? 4.223 -0.577 -1.849 1.00 96.06 84 VAL A CA 1
ATOM 619 C C . VAL A 1 84 ? 5.359 0.046 -1.049 1.00 96.06 84 VAL A C 1
ATOM 621 O O . VAL A 1 84 ? 6.032 0.976 -1.508 1.00 96.06 84 VAL A O 1
ATOM 624 N N . ASP A 1 85 ? 5.583 -0.495 0.142 1.00 91.69 85 ASP A N 1
ATOM 625 C CA . ASP A 1 85 ? 6.554 0.009 1.097 1.00 91.69 85 ASP A CA 1
ATOM 626 C C . ASP A 1 85 ? 7.735 -0.961 1.255 1.00 91.69 85 ASP A C 1
ATOM 628 O O . ASP A 1 85 ? 7.568 -2.153 1.514 1.00 91.69 85 ASP A O 1
ATOM 632 N N . VAL A 1 86 ? 8.945 -0.429 1.081 1.00 84.12 86 VAL A N 1
ATOM 633 C CA . VAL A 1 86 ? 10.232 -1.143 1.201 1.00 84.12 86 VAL A CA 1
ATOM 634 C C . VAL A 1 86 ? 10.963 -0.800 2.509 1.00 84.12 86 VAL A C 1
ATOM 636 O O . VAL A 1 86 ? 12.076 -1.251 2.750 1.00 84.12 86 VAL A O 1
ATOM 639 N N . SER A 1 87 ? 10.370 0.052 3.345 1.00 74.25 87 SER A N 1
ATOM 640 C CA . SER A 1 87 ? 10.898 0.521 4.625 1.00 74.25 87 SER A CA 1
ATOM 641 C C . SER A 1 87 ? 10.298 -0.269 5.791 1.00 74.25 87 SER A C 1
ATOM 643 O O . SER A 1 87 ? 9.120 -0.626 5.793 1.00 74.25 87 SER A O 1
ATOM 645 N N . ASN A 1 88 ? 11.093 -0.492 6.841 1.00 67.69 88 ASN A N 1
ATOM 646 C CA . ASN A 1 88 ? 10.692 -1.247 8.038 1.00 67.69 88 ASN A CA 1
ATOM 647 C C . ASN A 1 88 ? 10.262 -2.696 7.747 1.00 67.69 88 ASN A C 1
ATOM 649 O O . ASN A 1 88 ? 9.341 -3.223 8.385 1.00 67.69 88 ASN A O 1
ATOM 653 N N . VAL A 1 89 ? 10.913 -3.331 6.781 1.00 76.06 89 VAL A N 1
ATOM 654 C CA . VAL A 1 89 ? 10.706 -4.724 6.376 1.00 76.06 89 VAL A CA 1
ATOM 655 C C . VAL A 1 89 ? 12.053 -5.434 6.319 1.00 76.06 89 VAL A C 1
ATOM 657 O O . VAL A 1 89 ? 13.093 -4.773 6.311 1.00 76.06 89 VAL A O 1
ATOM 660 N N . ASP A 1 90 ? 12.027 -6.763 6.326 1.00 81.56 90 ASP A N 1
ATOM 661 C CA . ASP A 1 90 ? 13.243 -7.557 6.178 1.00 81.56 90 ASP A CA 1
ATOM 662 C C . ASP A 1 90 ? 13.863 -7.316 4.796 1.00 81.56 90 ASP A C 1
ATOM 664 O O . ASP A 1 90 ? 13.178 -6.916 3.845 1.00 81.56 90 ASP A O 1
ATOM 668 N N . GLU A 1 91 ? 15.165 -7.564 4.681 1.00 84.81 91 GLU A N 1
ATOM 669 C CA . GLU A 1 91 ? 15.879 -7.430 3.414 1.00 84.81 91 GLU A CA 1
ATOM 670 C C . GLU A 1 91 ? 15.195 -8.248 2.305 1.00 84.81 91 GLU A C 1
ATOM 672 O O . GLU A 1 91 ? 14.683 -9.344 2.537 1.00 84.81 91 GLU A O 1
ATOM 677 N N . ASP A 1 92 ? 15.160 -7.692 1.092 1.00 91.44 92 ASP A N 1
ATOM 678 C CA . ASP A 1 92 ? 14.530 -8.308 -0.082 1.00 91.44 92 ASP A CA 1
ATOM 679 C C . ASP A 1 92 ? 13.020 -8.598 0.069 1.00 91.44 92 ASP A C 1
ATOM 681 O O . ASP A 1 92 ? 12.467 -9.470 -0.605 1.00 91.44 92 ASP A O 1
ATOM 685 N N . THR A 1 93 ? 12.315 -7.851 0.926 1.00 95.50 93 THR A N 1
ATOM 686 C CA . THR A 1 93 ? 10.851 -7.919 1.052 1.00 95.50 93 THR A CA 1
ATOM 687 C C . THR A 1 93 ? 10.187 -6.559 0.878 1.00 95.50 93 THR A C 1
ATOM 689 O O . THR A 1 93 ? 10.821 -5.513 0.995 1.00 95.50 93 THR A O 1
ATOM 692 N N . VAL A 1 94 ? 8.891 -6.571 0.567 1.00 96.50 94 VAL A N 1
ATOM 693 C CA . VAL A 1 94 ? 8.044 -5.375 0.493 1.00 96.50 94 VAL A CA 1
ATOM 694 C C . VAL A 1 94 ? 6.703 -5.629 1.167 1.00 96.50 94 VAL A C 1
ATOM 696 O O . VAL A 1 94 ? 6.185 -6.748 1.142 1.00 96.50 94 VAL A O 1
ATOM 699 N N . VAL A 1 95 ? 6.127 -4.585 1.756 1.00 97.19 95 VAL A N 1
ATOM 700 C CA . VAL A 1 95 ? 4.772 -4.588 2.317 1.00 97.19 95 VAL A CA 1
ATOM 701 C C . VAL A 1 95 ? 3.825 -3.913 1.336 1.00 97.19 95 VAL A C 1
ATOM 703 O O . VAL A 1 95 ? 4.120 -2.848 0.801 1.00 97.19 95 VAL A O 1
ATOM 706 N N . LEU A 1 96 ? 2.681 -4.543 1.106 1.00 97.75 96 LEU A N 1
ATOM 707 C CA . LEU A 1 96 ? 1.619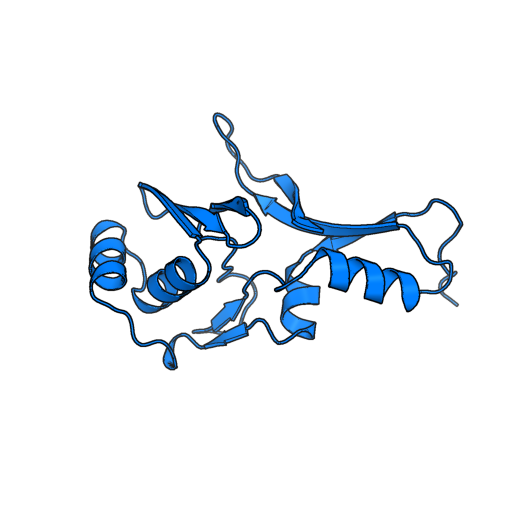 -4.032 0.246 1.00 97.75 96 LEU A CA 1
ATOM 708 C C . LEU A 1 96 ? 0.536 -3.381 1.105 1.00 97.75 96 LEU A C 1
ATOM 710 O O . LEU A 1 96 ? 0.438 -3.661 2.300 1.00 97.75 96 LEU A O 1
ATOM 714 N N . LEU A 1 97 ? -0.329 -2.575 0.495 1.00 97.88 97 LEU A N 1
ATOM 715 C CA . LEU A 1 97 ? -1.543 -2.127 1.174 1.00 97.88 97 LEU A CA 1
ATOM 716 C C . LEU A 1 97 ? -2.447 -3.328 1.534 1.00 97.88 97 LEU A C 1
ATOM 718 O O . LEU A 1 97 ? -2.404 -4.362 0.845 1.00 97.88 97 LEU A O 1
ATOM 722 N N . PRO A 1 98 ? -3.288 -3.209 2.583 1.00 98.25 98 PRO A N 1
ATOM 723 C CA . PRO A 1 98 ? -4.370 -4.157 2.828 1.00 98.25 98 PRO A CA 1
ATOM 724 C C . PRO A 1 98 ? -5.246 -4.300 1.584 1.00 98.25 98 PRO A C 1
ATOM 726 O O . PRO A 1 98 ? -5.490 -3.324 0.878 1.00 98.25 98 PRO A O 1
ATOM 729 N N . GLU A 1 99 ? -5.737 -5.505 1.311 1.00 97.81 99 GLU A N 1
ATOM 730 C CA . GLU A 1 99 ? -6.591 -5.734 0.139 1.00 97.81 99 GLU A CA 1
ATOM 731 C C . GLU A 1 99 ? -7.935 -4.998 0.272 1.00 97.81 99 GLU A C 1
ATOM 733 O O . GLU A 1 99 ? -8.364 -4.334 -0.665 1.00 97.81 99 GLU A O 1
ATOM 738 N N . ASP A 1 100 ? -8.534 -5.010 1.468 1.00 98.38 100 ASP A N 1
ATOM 739 C CA . ASP A 1 100 ? -9.700 -4.189 1.823 1.00 98.38 100 ASP A CA 1
ATOM 740 C C . ASP A 1 100 ? -9.481 -3.525 3.199 1.00 98.38 100 ASP A C 1
ATOM 742 O O . ASP A 1 100 ? -9.891 -4.079 4.229 1.00 98.38 100 ASP A O 1
ATOM 746 N N . PRO A 1 101 ? -8.844 -2.338 3.248 1.00 98.31 101 PRO A N 1
ATOM 747 C CA . PRO A 1 101 ? -8.574 -1.636 4.504 1.00 98.31 101 PRO A CA 1
ATOM 748 C C . PRO A 1 101 ? -9.861 -1.257 5.257 1.00 98.31 101 PRO A C 1
ATOM 750 O O . PRO A 1 101 ? -9.882 -1.312 6.485 1.00 98.31 101 PRO A O 1
ATOM 753 N N . ASN A 1 102 ? -10.972 -0.979 4.563 1.00 98.50 102 ASN A N 1
ATOM 754 C CA . ASN A 1 102 ? -12.250 -0.711 5.229 1.00 98.50 102 ASN A CA 1
ATOM 755 C C . ASN A 1 102 ? -12.765 -1.957 5.970 1.00 98.50 102 ASN A C 1
ATOM 757 O O . ASN A 1 102 ? -13.306 -1.865 7.077 1.00 98.50 102 ASN A O 1
ATOM 761 N N . ALA A 1 103 ? -12.628 -3.148 5.377 1.00 98.56 103 ALA A N 1
ATOM 762 C CA . ALA A 1 103 ? -12.977 -4.391 6.059 1.00 98.56 103 ALA A CA 1
ATOM 763 C C . ALA A 1 103 ? -12.056 -4.658 7.250 1.00 98.56 103 ALA A C 1
ATOM 765 O O . ALA A 1 103 ? -12.545 -5.067 8.307 1.00 98.56 103 ALA A O 1
ATOM 766 N N . SER A 1 104 ? -10.759 -4.382 7.120 1.00 98.56 104 SER A N 1
ATOM 767 C CA . SER A 1 104 ? -9.804 -4.475 8.225 1.00 98.56 104 SER A CA 1
ATOM 768 C C . SER A 1 104 ? -10.187 -3.546 9.384 1.00 98.56 104 SER A C 1
ATOM 770 O O . SER A 1 104 ? -10.276 -4.002 10.527 1.00 98.56 104 SER A O 1
ATOM 772 N N . ALA A 1 105 ? -10.531 -2.284 9.104 1.00 98.56 105 ALA A N 1
ATOM 773 C CA . ALA A 1 105 ? -10.994 -1.323 10.105 1.00 98.56 105 ALA A CA 1
ATOM 774 C C . ALA A 1 105 ? -12.279 -1.793 10.809 1.00 98.56 105 ALA A C 1
ATOM 776 O O . ALA A 1 105 ? -12.373 -1.756 12.041 1.00 98.56 105 ALA A O 1
ATOM 777 N N . ARG A 1 106 ? -13.255 -2.324 10.053 1.00 98.56 106 ARG A N 1
ATOM 778 C CA . ARG A 1 106 ? -14.489 -2.909 10.613 1.00 98.56 106 ARG A CA 1
ATOM 779 C C . ARG A 1 106 ? -14.207 -4.106 11.524 1.00 98.56 106 ARG A C 1
ATOM 781 O O . ARG A 1 106 ? -14.794 -4.183 12.606 1.00 98.56 106 ARG A O 1
ATOM 788 N N . ARG A 1 107 ? -13.312 -5.019 11.122 1.00 98.31 107 ARG A N 1
ATOM 789 C CA . ARG A 1 107 ? -12.907 -6.177 11.942 1.00 98.31 107 ARG A CA 1
ATOM 790 C C . ARG A 1 107 ? -12.248 -5.729 13.246 1.00 98.31 107 ARG A C 1
ATOM 792 O O . ARG A 1 107 ? -12.632 -6.207 14.311 1.00 98.31 107 ARG A O 1
ATOM 799 N N . LEU A 1 108 ? -11.323 -4.771 13.177 1.00 97.12 108 LEU A N 1
ATOM 800 C CA . LEU A 1 108 ? -10.649 -4.211 14.352 1.00 97.12 108 LEU A CA 1
ATOM 801 C C . LEU A 1 108 ? -11.640 -3.535 15.305 1.00 97.12 108 LEU A C 1
ATOM 803 O O . LEU A 1 108 ? -11.645 -3.831 16.498 1.00 97.12 108 LEU A O 1
ATOM 807 N N . ARG A 1 109 ? -12.550 -2.702 14.785 1.00 96.50 109 ARG A N 1
ATOM 808 C CA . ARG A 1 109 ? -13.615 -2.079 15.585 1.00 96.50 109 ARG A CA 1
ATOM 809 C C . ARG A 1 109 ? -14.476 -3.114 16.309 1.00 96.50 109 ARG A C 1
ATOM 811 O O . ARG A 1 109 ? -14.844 -2.891 17.458 1.0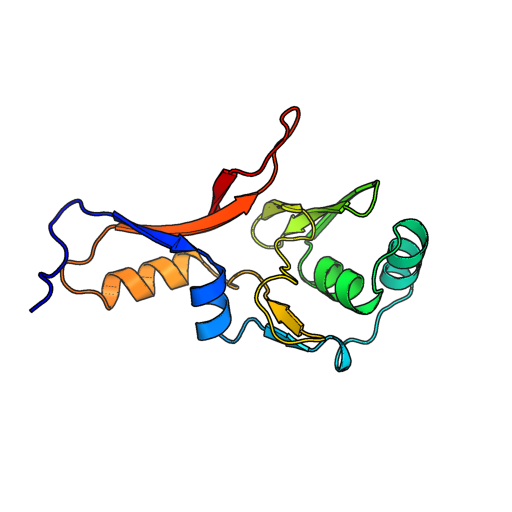0 96.50 109 ARG A O 1
ATOM 818 N N . ALA A 1 110 ? -14.829 -4.213 15.642 1.00 96.62 110 ALA A N 1
ATOM 819 C CA . ALA A 1 110 ? -15.656 -5.265 16.228 1.00 96.62 110 ALA A CA 1
ATOM 820 C C . ALA A 1 110 ? -14.928 -6.052 17.332 1.00 96.62 110 ALA A C 1
ATOM 822 O O . ALA A 1 110 ? -15.574 -6.473 18.292 1.00 96.62 110 ALA A O 1
ATOM 823 N N . ALA A 1 111 ? -13.609 -6.228 17.203 1.00 95.31 111 ALA A N 1
ATOM 824 C CA . ALA A 1 111 ? -12.779 -6.978 18.144 1.00 95.31 111 ALA A CA 1
ATOM 825 C C . ALA A 1 111 ? -12.352 -6.170 19.385 1.00 95.31 111 ALA A C 1
ATOM 827 O O . ALA A 1 111 ? -12.046 -6.759 20.421 1.00 95.31 111 ALA A O 1
ATOM 828 N N . LEU A 1 112 ? -12.319 -4.835 19.302 1.00 93.12 112 LEU A N 1
ATOM 829 C CA . LEU A 1 112 ? -11.854 -3.974 20.393 1.00 93.12 112 LEU A CA 1
ATOM 830 C C . LEU A 1 112 ? -12.982 -3.610 21.383 1.00 93.12 112 LEU A C 1
ATOM 832 O O . LEU A 1 112 ? -14.088 -3.240 20.967 1.00 93.12 112 LEU A O 1
ATOM 836 N N . PRO A 1 113 ? -12.719 -3.642 22.706 1.00 91.88 113 PRO A N 1
ATOM 837 C CA . PRO A 1 113 ? -13.687 -3.211 23.713 1.00 91.88 113 PRO A CA 1
ATOM 838 C C . PRO A 1 113 ? -14.017 -1.725 23.536 1.00 91.88 113 PRO A C 1
ATOM 840 O O . PRO A 1 113 ? -13.147 -0.932 23.200 1.00 91.88 113 PRO A O 1
ATOM 843 N N . GLY A 1 114 ? -15.276 -1.336 23.741 1.00 91.88 114 GLY A N 1
ATOM 844 C CA . GLY A 1 114 ? -15.728 0.046 23.521 1.00 91.88 114 GLY A CA 1
ATOM 845 C C . GLY A 1 114 ? -15.967 0.421 22.052 1.00 91.88 114 GLY A C 1
ATOM 846 O O . GLY A 1 114 ? -16.590 1.447 21.796 1.00 91.88 114 GLY A O 1
ATOM 847 N N . ARG A 1 115 ? -15.564 -0.432 21.093 1.00 94.25 115 ARG A N 1
ATOM 848 C CA . ARG A 1 115 ? -15.811 -0.278 19.646 1.00 94.25 115 ARG A CA 1
ATOM 849 C C . ARG A 1 115 ? -15.497 1.142 19.134 1.00 94.25 115 ARG A C 1
ATOM 851 O O . ARG A 1 115 ? -16.394 1.794 18.583 1.00 94.25 115 ARG A O 1
ATOM 858 N N . PRO A 1 116 ? -14.255 1.632 19.312 1.00 96.50 116 PRO A N 1
ATOM 859 C CA . PRO A 1 116 ? -13.874 2.971 18.868 1.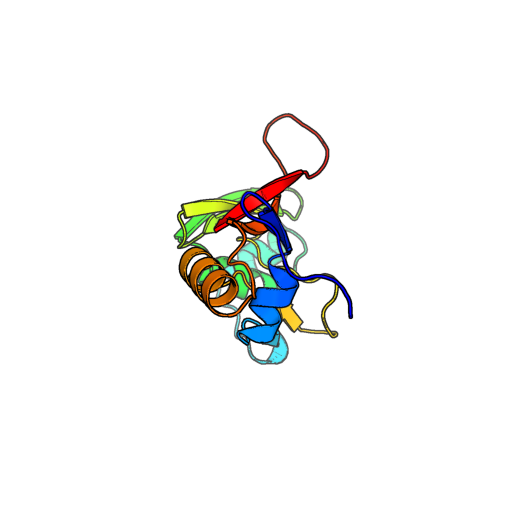00 96.50 116 PRO A CA 1
ATOM 860 C C . PRO A 1 116 ? -14.057 3.126 17.352 1.00 96.50 116 PRO A C 1
ATOM 862 O O . PRO A 1 116 ? -14.185 2.147 16.605 1.00 96.50 116 PRO A O 1
ATOM 865 N N . GLY A 1 117 ? -14.087 4.364 16.859 1.00 97.81 117 GLY A N 1
ATOM 866 C CA . GLY A 1 117 ? -13.805 4.606 15.441 1.00 97.81 117 GLY A CA 1
ATOM 867 C C . GLY A 1 117 ? -12.435 4.021 15.098 1.00 97.81 117 GLY A C 1
ATOM 868 O O . GLY A 1 117 ? -11.528 4.096 15.919 1.00 97.81 117 GLY A O 1
ATOM 869 N N . VAL A 1 118 ? -12.280 3.409 13.929 1.00 98.44 118 VAL A N 1
ATOM 870 C CA . VAL A 1 118 ? -10.979 2.909 13.470 1.00 98.44 118 VAL A CA 1
ATOM 871 C C . VAL A 1 118 ? -10.700 3.541 12.122 1.00 98.44 118 VAL A C 1
ATOM 873 O O . VAL A 1 118 ? -11.578 3.535 11.266 1.00 98.44 118 VAL A O 1
ATOM 876 N N . VAL A 1 119 ? -9.503 4.100 11.981 1.00 98.62 119 VAL A N 1
ATOM 877 C CA . VAL A 1 119 ? -8.976 4.636 10.727 1.00 98.62 119 VAL A CA 1
ATOM 878 C C . VAL A 1 119 ? -7.669 3.921 10.441 1.00 98.62 119 VAL A C 1
ATOM 880 O O . VAL A 1 119 ? -6.787 3.871 11.301 1.00 98.62 119 VAL A O 1
ATOM 883 N N . ILE A 1 120 ? -7.535 3.379 9.239 1.00 98.56 120 ILE A N 1
ATOM 884 C CA . ILE A 1 120 ? -6.264 2.890 8.720 1.00 98.56 120 ILE A CA 1
ATOM 885 C C . ILE A 1 120 ? -5.674 3.990 7.851 1.00 98.56 120 ILE A C 1
ATOM 887 O O . ILE A 1 120 ? -6.336 4.493 6.945 1.00 98.56 120 ILE A O 1
ATOM 891 N N . ALA A 1 121 ? -4.430 4.362 8.128 1.00 98.19 121 ALA A N 1
ATOM 892 C CA . ALA A 1 121 ? -3.748 5.447 7.442 1.00 98.19 121 ALA A CA 1
ATOM 893 C C . ALA A 1 121 ? -2.435 4.998 6.799 1.00 98.19 121 ALA A C 1
ATOM 895 O O . ALA A 1 121 ? -1.777 4.071 7.276 1.00 98.19 121 ALA A O 1
ATOM 896 N N . ASP A 1 122 ? -2.048 5.685 5.731 1.00 96.69 122 ASP A N 1
ATOM 897 C CA . ASP A 1 122 ? -0.735 5.556 5.106 1.00 96.69 122 ASP A CA 1
ATOM 898 C C . ASP A 1 122 ? -0.159 6.933 4.745 1.00 96.69 122 ASP A C 1
ATOM 900 O O . ASP A 1 122 ? -0.893 7.904 4.550 1.00 96.69 122 ASP A O 1
ATOM 904 N N . SER A 1 123 ? 1.165 7.023 4.674 1.00 94.56 123 SER A N 1
ATOM 905 C CA . SER A 1 123 ? 1.899 8.269 4.506 1.00 94.56 123 SER A CA 1
ATOM 906 C C . SER A 1 123 ? 2.104 8.604 3.027 1.00 94.56 123 SER A C 1
ATOM 908 O O . SER A 1 123 ? 2.994 8.079 2.354 1.00 94.56 123 SER A O 1
ATOM 910 N N . PHE A 1 124 ? 1.336 9.560 2.507 1.00 93.94 124 PHE A N 1
ATOM 911 C CA . PHE A 1 124 ? 1.411 9.994 1.111 1.00 93.94 124 PHE A CA 1
ATOM 912 C C . PHE A 1 124 ? 2.077 11.361 0.953 1.00 93.94 124 PHE A C 1
ATOM 914 O O . PHE A 1 124 ? 1.936 12.264 1.778 1.00 93.94 124 PHE A O 1
ATOM 921 N N . GLY A 1 125 ? 2.772 11.538 -0.172 1.00 91.62 125 GLY A N 1
ATOM 922 C CA . GLY A 1 125 ? 3.068 12.870 -0.699 1.00 91.62 125 GLY A CA 1
ATOM 923 C C . GLY A 1 125 ? 1.814 13.516 -1.296 1.00 91.62 125 GLY A C 1
ATOM 924 O O . GLY A 1 125 ? 0.777 12.876 -1.460 1.00 91.62 125 GLY A O 1
ATOM 925 N N . ARG A 1 126 ? 1.900 14.794 -1.667 1.00 90.06 126 ARG A N 1
ATOM 926 C CA . ARG A 1 126 ? 0.789 15.507 -2.317 1.00 90.06 126 ARG A CA 1
ATOM 927 C C . ARG A 1 126 ? 1.285 16.558 -3.293 1.00 90.06 126 ARG A C 1
ATOM 929 O O . ARG A 1 126 ? 2.388 17.082 -3.152 1.00 90.06 126 ARG A O 1
ATOM 936 N N . ALA A 1 127 ? 0.452 16.881 -4.277 1.00 87.88 127 ALA A N 1
ATOM 937 C CA . ALA A 1 127 ? 0.803 17.850 -5.304 1.00 87.88 127 ALA A CA 1
ATOM 938 C C . ALA A 1 127 ? 1.207 19.206 -4.697 1.00 87.88 127 ALA A C 1
ATOM 940 O O . ALA A 1 127 ? 0.614 19.688 -3.727 1.00 87.88 127 ALA A O 1
ATOM 941 N N . TRP A 1 128 ? 2.231 19.810 -5.305 1.00 91.25 128 TRP A N 1
ATOM 942 C CA . TRP A 1 128 ? 2.705 21.175 -5.046 1.00 91.25 128 TRP A CA 1
ATOM 943 C C . TRP A 1 128 ? 3.284 21.443 -3.651 1.00 91.25 128 TRP A C 1
ATOM 945 O O . TRP A 1 128 ? 3.600 22.593 -3.348 1.00 91.25 128 TRP A O 1
ATOM 955 N N . ARG A 1 129 ? 3.445 20.426 -2.792 1.00 94.25 129 ARG A N 1
ATOM 956 C CA . ARG A 1 129 ? 4.011 20.588 -1.444 1.00 94.25 129 ARG A CA 1
ATOM 957 C C . ARG A 1 129 ? 5.059 19.521 -1.151 1.00 94.25 129 ARG A C 1
ATOM 959 O O . ARG A 1 129 ? 4.870 18.359 -1.487 1.00 94.25 129 ARG A O 1
ATOM 966 N N . ILE A 1 130 ? 6.148 19.929 -0.502 1.00 92.50 130 ILE A N 1
ATOM 967 C CA . ILE A 1 130 ? 7.206 19.025 -0.036 1.00 92.50 130 ILE A CA 1
ATOM 968 C C . ILE A 1 130 ? 6.779 18.395 1.296 1.00 92.50 130 ILE A C 1
ATOM 970 O O . ILE A 1 130 ? 6.176 19.068 2.134 1.00 92.50 130 ILE A O 1
ATOM 974 N N . GLY A 1 131 ? 7.119 17.120 1.481 1.00 91.88 131 GLY A N 1
ATOM 975 C CA . GLY A 1 131 ? 6.805 16.333 2.673 1.00 91.88 131 GLY A CA 1
ATOM 976 C C . GLY A 1 131 ? 5.649 15.353 2.465 1.00 91.88 131 GLY A C 1
ATOM 977 O O . GLY A 1 131 ? 4.953 15.389 1.447 1.00 91.88 131 GLY A O 1
ATOM 978 N N . GLN A 1 132 ? 5.465 14.470 3.445 1.00 93.94 132 GLN A N 1
ATOM 979 C CA . GLN A 1 132 ? 4.383 13.485 3.490 1.00 93.94 132 GLN A CA 1
ATOM 980 C C . GLN A 1 132 ? 3.387 13.833 4.600 1.00 93.94 132 GLN A C 1
ATOM 982 O O . GLN A 1 132 ? 3.737 14.505 5.571 1.00 93.94 132 GLN A O 1
ATOM 987 N N . ILE A 1 133 ? 2.145 13.389 4.435 1.00 95.44 133 ILE A N 1
ATOM 988 C CA . ILE A 1 133 ? 1.089 13.429 5.449 1.00 95.44 133 ILE A CA 1
ATOM 989 C C . ILE A 1 133 ? 0.412 12.064 5.511 1.00 95.44 133 ILE A C 1
ATOM 991 O O . ILE A 1 133 ? 0.413 11.337 4.519 1.00 95.44 133 ILE A O 1
ATOM 995 N N . ASP A 1 134 ? -0.215 11.749 6.638 1.00 96.12 134 ASP A N 1
ATOM 996 C CA . ASP A 1 134 ? -1.067 10.569 6.720 1.00 96.12 134 ASP A CA 1
ATOM 997 C C . ASP A 1 134 ? -2.415 10.817 6.040 1.00 96.12 134 ASP A C 1
ATOM 999 O O . ASP A 1 134 ? -3.062 11.853 6.224 1.00 96.12 134 ASP A O 1
ATOM 1003 N N . VAL A 1 135 ? -2.827 9.841 5.239 1.00 96.75 135 VAL A N 1
ATOM 1004 C CA . VAL A 1 135 ? -4.087 9.807 4.503 1.00 96.75 135 VAL A CA 1
ATOM 1005 C C . VAL A 1 135 ? -4.856 8.572 4.945 1.00 96.75 135 VAL A C 1
ATOM 1007 O O . VAL A 1 135 ? -4.297 7.480 5.004 1.00 96.75 135 VAL A O 1
ATOM 1010 N N . ALA A 1 136 ? -6.143 8.740 5.250 1.00 98.00 136 ALA A N 1
ATOM 1011 C CA . ALA A 1 136 ? -7.023 7.615 5.531 1.00 98.00 136 ALA A CA 1
ATOM 1012 C C . ALA A 1 136 ? -7.211 6.769 4.264 1.00 98.00 136 ALA A C 1
ATOM 1014 O O . ALA A 1 136 ? -7.593 7.291 3.215 1.00 98.00 136 ALA A O 1
ATOM 1015 N N . ILE A 1 137 ? -6.959 5.471 4.383 1.00 98.12 137 ILE A N 1
ATOM 1016 C CA . ILE A 1 137 ? -7.153 4.487 3.315 1.00 98.12 137 ILE A CA 1
ATOM 1017 C C . ILE A 1 137 ? -8.301 3.517 3.622 1.00 98.12 137 ILE A C 1
ATOM 1019 O O . ILE A 1 137 ? -8.770 2.844 2.707 1.00 98.12 137 ILE A O 1
ATOM 1023 N N . GLY A 1 138 ? -8.778 3.463 4.874 1.00 96.94 138 GLY A N 1
ATOM 1024 C CA . GLY A 1 138 ? -9.957 2.699 5.295 1.00 96.94 138 GLY A CA 1
ATOM 1025 C C . GLY A 1 138 ? -10.346 2.908 6.749 1.00 96.94 138 GLY A C 1
ATOM 1026 O O . GLY A 1 138 ? -9.643 3.671 7.451 1.00 96.94 138 GLY A O 1
#

Foldseek 3Di:
DPDFDAPAAEAEAEQQVVQVVVVQKDQLVVADADPVLVVLCVVQVHDSSLSRVLVVQAPAFPDRPNNWTFGQGPLRDTFTSSLWAPPPDDPRMIGHGDPQVVVSQVVVLVPGPNSYHYFHWYWGDDPPDDGTDIDTSD